Protein AF-A0A3R0CCP8-F1 (afdb_monomer_lite)

InterPro domains:
  IPR001584 Integrase, catalytic core [PF13683] (17-83)
  IPR012337 Ribonuclease H-like superfamily [SSF53098] (1-90)
  IPR036397 Ribonuclease H superfamily [G3DSA:3.30.420.10] (1-90)

Secondary structure (DSSP, 8-state):
-TGGG-HHHHHHHHHTTPPP--PPTTS----HHHHHHHHHHHTSTT--TT--SSHHHHHHHHHHHHHHHTTT--BGGGTTB-HHHHTTTTHHHHHHHHHHHHHHHHHH-GGG-SS----

pLDDT: mean 90.51, std 7.05, range [63.66, 97.94]

Radius of gyration: 20.69 Å; chains: 1; bounding box: 43×37×56 Å

Sequence (119 aa):
GAPMKSFTMLAKMYELGVCSSFSRPRVSNDNPYPESLFRTLKYCPEWPVDGFSNISKAREWVHSFIRWYNPQHRHSGIKFVTPEQRHPGLDKGLLKQRETVYEAARCLHPERWSGKTNN

Structure (mmCIF, N/CA/C/O backbone):
data_AF-A0A3R0CCP8-F1
#
_entry.id   AF-A0A3R0CCP8-F1
#
loop_
_atom_site.group_PDB
_atom_site.id
_atom_site.type_symbol
_atom_site.label_atom_id
_atom_site.label_alt_id
_atom_site.label_comp_id
_atom_site.label_asym_id
_atom_site.label_entity_id
_atom_site.label_seq_id
_atom_site.pdbx_PDB_ins_code
_atom_site.Cartn_x
_atom_site.Cartn_y
_atom_site.Cartn_z
_atom_site.occupancy
_atom_site.B_iso_or_equiv
_atom_site.auth_seq_id
_atom_site.auth_comp_id
_atom_site.auth_asym_id
_atom_site.auth_atom_id
_atom_site.pdbx_PDB_model_num
ATOM 1 N N . GLY A 1 1 ? 18.001 8.080 -10.862 1.00 63.66 1 GLY A N 1
ATOM 2 C CA . GLY A 1 1 ? 17.133 9.217 -11.239 1.00 63.66 1 GLY A CA 1
ATOM 3 C C . GLY A 1 1 ? 17.214 9.652 -12.700 1.00 63.66 1 GLY A C 1
ATOM 4 O O . GLY A 1 1 ? 16.353 10.419 -13.102 1.00 63.66 1 GLY A O 1
ATOM 5 N N . ALA A 1 2 ? 18.191 9.206 -13.503 1.00 80.06 2 ALA A N 1
ATOM 6 C CA . ALA A 1 2 ? 18.324 9.645 -14.901 1.00 80.06 2 ALA A CA 1
ATOM 7 C C . ALA A 1 2 ? 17.065 9.422 -15.776 1.00 80.06 2 ALA A C 1
ATOM 9 O O . ALA A 1 2 ? 16.696 10.355 -16.486 1.00 80.06 2 ALA A O 1
ATOM 10 N N . PRO A 1 3 ? 16.325 8.293 -15.670 1.00 83.19 3 PRO A N 1
ATOM 11 C CA . PRO A 1 3 ? 15.089 8.107 -16.442 1.00 83.19 3 PRO A CA 1
ATOM 12 C C . PRO A 1 3 ? 14.015 9.159 -16.125 1.00 83.19 3 PRO A C 1
ATOM 14 O O . PRO A 1 3 ? 13.388 9.703 -17.032 1.00 83.19 3 PRO A O 1
ATOM 17 N N . MET A 1 4 ? 13.879 9.516 -14.841 1.00 83.19 4 MET A N 1
ATOM 18 C CA . MET A 1 4 ? 12.913 10.506 -14.342 1.00 83.19 4 MET A CA 1
ATOM 19 C C . MET A 1 4 ? 13.253 11.951 -14.740 1.00 83.19 4 MET A C 1
ATOM 21 O O . MET A 1 4 ? 12.434 12.837 -14.535 1.00 83.19 4 MET A O 1
ATOM 25 N N . LYS A 1 5 ? 14.452 12.200 -15.287 1.00 83.62 5 LYS A N 1
ATOM 26 C CA . LYS A 1 5 ? 14.918 13.513 -15.772 1.00 83.62 5 LYS A CA 1
ATOM 27 C C . LYS A 1 5 ? 15.133 13.539 -17.289 1.00 83.62 5 LYS A C 1
ATOM 29 O O . LYS A 1 5 ? 15.690 14.501 -17.809 1.00 83.62 5 LYS A O 1
ATOM 34 N N . SER A 1 6 ? 14.766 12.466 -17.990 1.00 91.31 6 SER A N 1
ATOM 35 C CA . SER A 1 6 ? 14.961 12.379 -19.436 1.00 91.31 6 SER A CA 1
ATOM 36 C C . SER A 1 6 ? 14.071 13.381 -20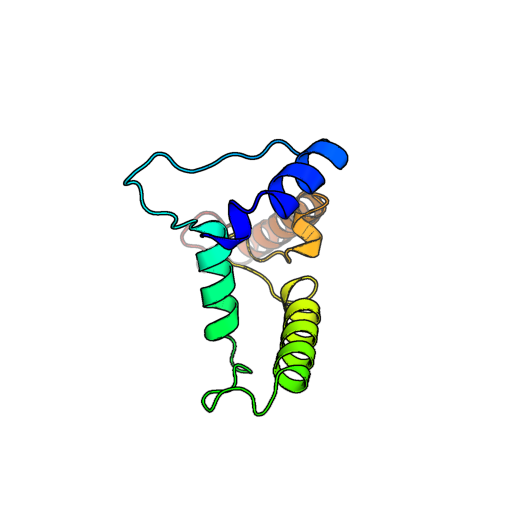.173 1.00 91.31 6 SER A C 1
ATOM 38 O O . SER A 1 6 ? 12.943 13.650 -19.753 1.00 91.31 6 SER A O 1
ATOM 40 N N . PHE A 1 7 ? 14.572 13.909 -21.293 1.00 92.06 7 PHE A N 1
ATOM 41 C CA . PHE A 1 7 ? 13.833 14.858 -22.128 1.00 92.06 7 PHE A CA 1
ATOM 42 C C . PHE A 1 7 ? 12.479 14.289 -22.566 1.00 92.06 7 PHE A C 1
ATOM 44 O O . PHE A 1 7 ? 11.458 14.952 -22.421 1.00 92.06 7 PHE A O 1
ATOM 51 N N . THR A 1 8 ? 12.456 13.031 -23.016 1.00 94.06 8 THR A N 1
ATOM 52 C CA . THR A 1 8 ? 11.234 12.353 -23.466 1.00 94.06 8 THR A CA 1
ATOM 53 C C . THR A 1 8 ? 10.185 12.243 -22.358 1.00 94.06 8 THR A C 1
ATOM 55 O O . THR A 1 8 ? 9.010 12.503 -22.603 1.00 94.06 8 THR A O 1
ATOM 58 N N . MET A 1 9 ? 10.595 11.904 -21.129 1.00 92.81 9 MET A N 1
ATOM 59 C CA . MET A 1 9 ? 9.682 11.840 -19.982 1.00 92.81 9 MET A CA 1
ATOM 60 C C . MET A 1 9 ? 9.118 13.223 -19.643 1.00 92.81 9 MET A C 1
ATOM 62 O O . MET A 1 9 ? 7.913 13.362 -19.451 1.00 92.81 9 MET A O 1
ATOM 66 N N . LEU A 1 10 ? 9.975 14.249 -19.605 1.00 92.19 10 LEU A N 1
ATOM 67 C CA . LEU A 1 10 ? 9.569 15.618 -19.289 1.00 92.19 10 LEU A CA 1
ATOM 68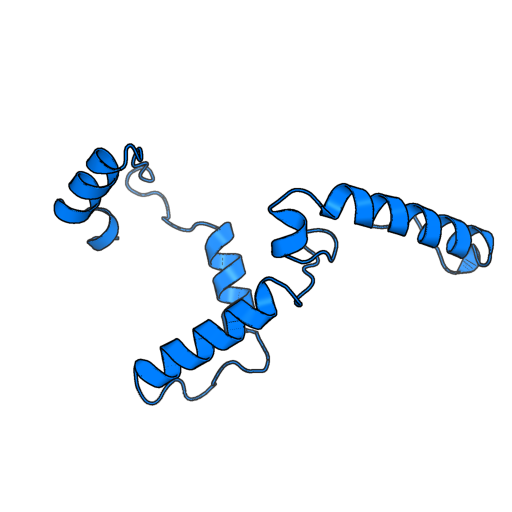 C C . LEU A 1 10 ? 8.613 16.188 -20.349 1.00 92.19 10 LEU A C 1
ATOM 70 O O . LEU A 1 10 ? 7.586 16.764 -20.000 1.00 92.19 10 LEU A O 1
ATOM 74 N N . ALA A 1 11 ? 8.913 15.975 -21.632 1.00 94.06 11 ALA A N 1
ATOM 75 C CA . ALA A 1 11 ? 8.041 16.370 -22.733 1.00 94.06 11 ALA A CA 1
ATOM 76 C C . ALA A 1 11 ? 6.658 15.713 -22.610 1.00 94.06 11 ALA A C 1
ATOM 78 O O . ALA A 1 11 ? 5.644 16.398 -22.735 1.00 94.06 11 ALA A O 1
ATOM 79 N N . LYS A 1 12 ? 6.605 14.412 -22.281 1.00 95.00 12 LYS A N 1
ATOM 80 C CA . LYS A 1 12 ? 5.328 13.712 -22.100 1.00 95.00 12 LYS A CA 1
ATOM 81 C C . LYS A 1 12 ? 4.551 14.202 -20.878 1.00 95.00 12 LYS A C 1
ATOM 83 O O . LYS A 1 12 ? 3.331 14.304 -20.942 1.00 95.00 12 LYS A O 1
ATOM 88 N N . MET A 1 13 ? 5.233 14.522 -19.777 1.00 94.31 13 MET A N 1
ATOM 89 C CA . MET A 1 13 ? 4.592 15.126 -18.604 1.00 94.31 13 MET A CA 1
ATOM 90 C C . MET A 1 13 ? 3.924 16.455 -18.966 1.00 94.31 13 MET A C 1
ATOM 92 O O . MET A 1 13 ? 2.752 16.635 -18.646 1.00 94.31 13 MET A O 1
ATOM 96 N N . TYR A 1 14 ? 4.619 17.335 -19.695 1.00 93.44 14 TYR A N 1
ATOM 97 C CA . TYR A 1 14 ? 4.039 18.600 -20.152 1.00 93.44 14 TYR A CA 1
ATOM 98 C C . TYR A 1 14 ? 2.849 18.403 -21.094 1.00 93.44 14 TYR A C 1
ATOM 100 O O . TYR A 1 14 ? 1.832 19.067 -20.917 1.00 93.44 14 TYR A O 1
ATOM 108 N N . GLU A 1 15 ? 2.937 17.466 -22.042 1.00 96.25 15 GLU A N 1
ATOM 109 C CA . GLU A 1 15 ? 1.825 17.123 -22.940 1.00 96.25 15 GLU A CA 1
ATOM 110 C C . GLU A 1 15 ? 0.575 16.670 -22.165 1.00 96.25 15 GLU A C 1
ATOM 112 O O . GLU A 1 15 ? -0.544 17.025 -22.521 1.00 96.25 15 GLU A O 1
ATOM 117 N N . LEU A 1 16 ? 0.761 15.919 -21.074 1.00 96.75 16 LEU A N 1
ATOM 118 C CA . LEU A 1 16 ? -0.319 15.452 -20.200 1.00 96.75 16 LEU A CA 1
ATOM 119 C C . LEU A 1 16 ? -0.768 16.497 -19.159 1.00 96.75 16 LEU A C 1
ATOM 121 O O . LEU A 1 16 ? -1.607 16.185 -18.315 1.00 96.75 16 LEU A O 1
ATOM 125 N N . GLY A 1 17 ? -0.206 17.711 -19.171 1.00 95.88 17 GLY A N 1
ATOM 126 C CA . GLY A 1 17 ? -0.502 18.754 -18.182 1.00 95.88 17 GLY A CA 1
ATOM 127 C C . GLY A 1 17 ? 0.020 18.448 -16.771 1.00 95.88 17 GLY A C 1
ATOM 128 O O . GLY A 1 17 ? -0.468 19.010 -15.792 1.00 95.88 17 GLY A O 1
ATOM 129 N N . VAL A 1 18 ? 0.998 17.548 -16.642 1.00 94.25 18 VAL A N 1
ATOM 130 C CA . VAL A 1 18 ? 1.597 17.143 -15.365 1.00 94.25 18 VAL A CA 1
ATOM 131 C C . VAL A 1 18 ? 2.825 17.999 -15.067 1.00 94.25 18 VAL A C 1
ATOM 133 O O . VAL A 1 18 ? 3.827 17.954 -15.779 1.00 94.25 18 VAL A O 1
ATOM 136 N N . CYS A 1 19 ? 2.783 18.744 -13.962 1.00 89.69 19 CYS A N 1
ATOM 137 C CA . CYS A 1 19 ? 3.929 19.512 -13.485 1.00 89.69 19 CYS A CA 1
ATOM 138 C C . CYS A 1 19 ? 4.976 18.599 -12.835 1.00 89.69 19 CYS A C 1
ATOM 140 O O . CYS A 1 19 ? 4.697 17.912 -11.851 1.00 89.69 19 CYS A O 1
ATOM 142 N N . SER A 1 20 ? 6.211 18.632 -13.337 1.00 85.88 20 SER A N 1
ATOM 143 C CA . SER A 1 20 ? 7.329 17.919 -12.719 1.00 85.88 20 SER A CA 1
ATOM 144 C C . SER A 1 20 ? 7.895 18.696 -11.528 1.00 85.88 20 SER A C 1
ATOM 146 O O . SER A 1 20 ? 8.233 19.873 -11.660 1.00 85.88 20 SER A O 1
ATOM 148 N N . SER A 1 21 ? 8.094 18.023 -10.396 1.00 85.69 21 SER A N 1
ATOM 149 C CA . SER A 1 21 ? 8.841 18.549 -9.249 1.00 85.69 21 SER A CA 1
ATOM 150 C C . SER A 1 21 ? 10.046 17.664 -8.953 1.00 85.69 21 SER A C 1
ATOM 152 O O . SER A 1 21 ? 9.908 16.442 -8.880 1.00 85.69 21 SER A O 1
ATOM 154 N N . PHE A 1 22 ? 11.212 18.266 -8.727 1.00 82.88 22 PHE A N 1
ATOM 155 C CA . PHE A 1 22 ? 12.432 17.542 -8.377 1.00 82.88 22 PHE A CA 1
ATOM 156 C C . PHE A 1 22 ? 12.946 17.978 -7.010 1.00 82.88 22 PHE A C 1
ATOM 158 O O . PHE A 1 22 ? 12.903 19.162 -6.670 1.00 82.88 22 PHE A O 1
ATOM 165 N N . SER A 1 23 ? 13.481 17.025 -6.246 1.00 79.31 23 SER A N 1
ATOM 166 C CA . SER A 1 23 ? 14.194 17.321 -5.004 1.00 79.31 23 SER A CA 1
ATOM 167 C C . SER A 1 23 ? 15.374 18.256 -5.264 1.00 79.31 23 SER A C 1
ATOM 169 O O . SER A 1 23 ? 16.004 18.219 -6.329 1.00 79.31 23 SER A O 1
ATOM 171 N N . ARG A 1 24 ? 15.686 19.097 -4.271 1.00 80.62 24 ARG A N 1
ATOM 172 C CA . ARG A 1 24 ? 16.815 20.029 -4.355 1.00 80.62 24 ARG A CA 1
ATOM 173 C C . ARG A 1 24 ? 18.131 19.266 -4.570 1.00 80.62 24 ARG A C 1
ATOM 175 O O . ARG A 1 24 ? 18.276 18.144 -4.077 1.00 80.62 24 ARG A O 1
ATOM 182 N N . PRO A 1 25 ? 19.113 19.864 -5.265 1.00 79.94 25 PRO A N 1
ATOM 183 C CA . PRO A 1 25 ? 20.435 19.265 -5.396 1.00 79.94 25 PRO A CA 1
ATOM 184 C C . PRO A 1 25 ? 21.021 18.907 -4.023 1.00 79.94 25 PRO A C 1
ATOM 186 O O . PRO A 1 25 ? 20.966 19.721 -3.105 1.00 79.94 25 PRO A O 1
ATOM 189 N N . ARG A 1 26 ? 21.616 17.711 -3.910 1.00 78.12 26 ARG A N 1
ATOM 190 C CA . ARG A 1 26 ? 22.251 17.176 -2.685 1.00 78.12 26 ARG A CA 1
ATOM 191 C C . ARG A 1 26 ? 21.299 16.853 -1.520 1.00 78.12 26 ARG A C 1
ATOM 193 O O . ARG A 1 26 ? 21.764 16.674 -0.402 1.00 78.12 26 ARG A O 1
ATOM 200 N N . VAL A 1 27 ? 19.997 16.732 -1.774 1.00 77.06 27 VAL A N 1
ATOM 201 C CA . VAL A 1 27 ? 19.036 16.143 -0.827 1.00 77.06 27 VAL A CA 1
ATOM 202 C C . VAL A 1 27 ? 18.768 14.696 -1.233 1.00 77.06 27 VAL A C 1
ATOM 204 O O . VAL A 1 27 ? 18.752 14.395 -2.431 1.00 77.06 27 VAL A O 1
ATOM 207 N N . SER A 1 28 ? 18.580 13.806 -0.251 1.00 75.88 28 SER A N 1
ATOM 208 C CA . SER A 1 28 ? 18.194 12.425 -0.546 1.00 75.88 28 SER A CA 1
ATOM 209 C C . SER A 1 28 ? 16.921 12.405 -1.393 1.00 75.88 28 SER A C 1
ATOM 211 O O . SER A 1 28 ? 16.009 13.210 -1.201 1.00 75.88 28 SER A O 1
ATOM 213 N N . ASN A 1 29 ? 16.880 11.494 -2.360 1.00 70.00 29 ASN A N 1
ATOM 214 C CA . ASN A 1 29 ? 15.690 11.262 -3.172 1.00 70.00 29 ASN A CA 1
ATOM 215 C C . ASN A 1 29 ? 14.768 10.211 -2.536 1.00 70.00 29 ASN A C 1
ATOM 217 O O . ASN A 1 29 ? 13.896 9.669 -3.219 1.00 70.00 29 ASN A O 1
ATOM 221 N N . ASP A 1 30 ? 15.001 9.921 -1.258 1.00 75.38 30 ASP A N 1
ATOM 222 C CA . ASP A 1 30 ? 14.189 9.027 -0.456 1.00 75.38 30 ASP A CA 1
ATOM 223 C C . ASP A 1 30 ? 12.797 9.626 -0.311 1.00 75.38 30 ASP A C 1
ATOM 225 O O . ASP A 1 30 ? 12.607 10.778 0.095 1.00 75.38 30 ASP A O 1
ATOM 229 N N . ASN A 1 31 ? 11.810 8.836 -0.706 1.00 80.25 31 ASN A N 1
ATOM 230 C CA . ASN A 1 31 ? 10.419 9.186 -0.533 1.00 80.25 31 ASN A CA 1
ATOM 231 C C . ASN A 1 31 ? 9.829 8.116 0.391 1.00 80.25 31 ASN A C 1
ATOM 233 O O . ASN A 1 31 ? 9.648 6.972 -0.041 1.00 80.25 31 ASN A O 1
ATOM 237 N N . PRO A 1 32 ? 9.520 8.461 1.656 1.00 80.50 32 PRO A N 1
ATOM 238 C CA . PRO A 1 32 ? 9.114 7.473 2.652 1.00 80.50 32 PRO A CA 1
ATOM 239 C C . PRO A 1 32 ? 7.826 6.738 2.254 1.00 80.50 32 PRO A C 1
ATOM 241 O O . PRO A 1 32 ? 7.618 5.590 2.645 1.00 80.50 32 PRO A O 1
ATOM 244 N N . TYR A 1 33 ? 6.976 7.360 1.429 1.00 80.81 33 TYR A N 1
ATOM 245 C CA . TYR A 1 33 ? 5.745 6.745 0.934 1.00 80.81 33 TYR A CA 1
ATOM 246 C C . TYR A 1 33 ? 6.008 5.518 0.033 1.00 80.81 33 TYR A C 1
ATOM 248 O O . TYR A 1 33 ? 5.633 4.412 0.427 1.00 80.81 33 TYR A O 1
ATOM 256 N N . PRO A 1 34 ? 6.668 5.629 -1.136 1.00 84.44 34 PRO A N 1
ATOM 257 C CA . PRO A 1 34 ? 7.011 4.477 -1.964 1.00 84.44 34 PRO A CA 1
ATOM 258 C C . PRO A 1 34 ? 7.987 3.514 -1.279 1.00 84.44 34 PRO A C 1
ATOM 260 O O . PRO A 1 34 ? 7.896 2.313 -1.514 1.00 84.44 34 PRO A O 1
ATOM 263 N N . GLU A 1 35 ? 8.871 3.976 -0.392 1.00 87.94 35 GLU A N 1
ATOM 264 C CA . GLU A 1 35 ? 9.730 3.070 0.385 1.00 87.94 35 GLU A CA 1
ATOM 265 C C . GLU A 1 35 ? 8.940 2.161 1.320 1.00 87.94 35 GLU A C 1
ATOM 267 O O . GLU A 1 35 ? 9.217 0.961 1.390 1.00 87.94 35 GLU A O 1
ATOM 272 N N . SER A 1 36 ? 7.921 2.700 1.996 1.00 86.56 36 SER A N 1
ATOM 273 C CA . SER A 1 36 ? 7.034 1.890 2.829 1.00 86.56 36 SER A CA 1
ATOM 274 C C . SER A 1 36 ? 6.326 0.805 2.009 1.00 86.56 36 SER A C 1
ATOM 276 O O . SER A 1 36 ? 6.277 -0.347 2.441 1.00 86.56 36 SER A O 1
ATOM 278 N N . LEU A 1 37 ? 5.889 1.128 0.785 1.00 88.81 37 LEU A N 1
ATOM 279 C CA . LEU A 1 37 ? 5.306 0.166 -0.152 1.00 88.81 37 LEU A CA 1
ATOM 280 C C . LEU A 1 37 ? 6.320 -0.909 -0.560 1.00 88.81 37 LEU A C 1
ATOM 282 O O . LEU A 1 37 ? 6.003 -2.097 -0.505 1.00 88.81 37 LEU A O 1
ATOM 286 N N . PHE A 1 38 ? 7.543 -0.523 -0.937 1.00 90.44 38 PHE A N 1
ATOM 287 C CA . PHE A 1 38 ? 8.584 -1.486 -1.306 1.00 90.44 38 PHE A CA 1
ATOM 288 C C . PHE A 1 38 ? 8.955 -2.405 -0.148 1.00 90.44 38 PHE A C 1
ATOM 290 O O . PHE A 1 38 ? 9.218 -3.589 -0.366 1.00 90.44 38 PHE A O 1
ATOM 297 N N . ARG A 1 39 ? 8.948 -1.889 1.084 1.00 90.38 39 ARG A N 1
ATOM 298 C CA . ARG A 1 39 ? 9.103 -2.716 2.276 1.00 90.38 39 ARG A CA 1
ATOM 299 C C . ARG A 1 39 ? 7.943 -3.700 2.400 1.00 90.38 39 ARG A C 1
ATOM 301 O O . ARG A 1 39 ? 8.200 -4.889 2.514 1.00 90.38 39 ARG A O 1
ATOM 308 N N . THR A 1 40 ? 6.685 -3.265 2.321 1.00 90.31 40 THR A N 1
ATOM 309 C CA . THR A 1 40 ? 5.540 -4.195 2.386 1.00 90.31 40 THR A CA 1
ATOM 310 C C . THR A 1 40 ? 5.619 -5.280 1.314 1.00 90.31 40 THR A C 1
ATOM 312 O O . THR A 1 40 ? 5.369 -6.445 1.601 1.00 90.31 40 THR A O 1
ATOM 315 N N . LEU A 1 41 ? 6.023 -4.911 0.102 1.00 92.56 41 LEU A N 1
ATOM 316 C CA . LEU A 1 41 ? 6.174 -5.829 -1.019 1.00 92.56 41 LEU A CA 1
ATOM 317 C C . LEU A 1 41 ? 7.248 -6.898 -0.757 1.00 92.56 41 LEU A C 1
ATOM 319 O O . LEU A 1 41 ? 6.989 -8.078 -0.966 1.00 92.56 41 LEU A O 1
ATOM 323 N N . LYS A 1 42 ? 8.423 -6.507 -0.246 1.00 89.69 42 LYS A N 1
ATOM 324 C CA . LYS A 1 42 ? 9.538 -7.433 0.034 1.00 89.69 42 LYS A CA 1
ATOM 325 C C . LYS A 1 42 ? 9.344 -8.294 1.281 1.00 89.69 42 LYS A C 1
ATOM 327 O O . LYS A 1 42 ? 9.938 -9.356 1.382 1.00 89.69 42 LYS A O 1
ATOM 332 N N . TYR A 1 43 ? 8.568 -7.810 2.247 1.00 89.62 43 TYR A N 1
ATOM 333 C CA . TYR A 1 43 ? 8.304 -8.515 3.505 1.00 89.62 43 TYR A CA 1
ATOM 334 C C . TYR A 1 43 ? 6.985 -9.305 3.466 1.00 89.62 43 TYR A C 1
ATOM 336 O O . TYR A 1 43 ? 6.577 -9.876 4.477 1.00 89.62 43 TYR A O 1
ATOM 344 N N . CYS A 1 44 ? 6.308 -9.340 2.315 1.00 88.06 44 CYS A N 1
ATOM 345 C CA . CYS A 1 44 ? 5.167 -10.218 2.093 1.00 88.06 44 CYS A CA 1
ATOM 346 C C . CYS A 1 44 ? 5.630 -11.689 2.127 1.00 88.06 44 CYS A C 1
ATOM 348 O O . CYS A 1 44 ? 6.653 -11.992 1.510 1.00 88.06 44 CYS A O 1
ATOM 350 N N . PRO A 1 45 ? 4.892 -12.612 2.777 1.00 86.38 45 PRO A N 1
ATOM 351 C CA . PRO A 1 45 ? 5.262 -14.029 2.837 1.00 86.38 45 PRO A CA 1
ATOM 352 C C . PRO A 1 45 ? 5.496 -14.691 1.472 1.00 86.38 45 PRO A C 1
ATOM 354 O O . PRO A 1 45 ? 6.290 -15.616 1.369 1.00 86.38 45 PRO A O 1
ATOM 357 N N . GLU A 1 46 ? 4.823 -14.213 0.423 1.00 89.81 46 GLU A N 1
ATOM 358 C CA . GLU A 1 46 ? 4.943 -14.749 -0.939 1.00 89.81 46 GLU A CA 1
ATOM 359 C C . GLU A 1 46 ? 6.146 -14.192 -1.721 1.00 89.81 46 GLU A C 1
ATOM 361 O O . GLU A 1 46 ? 6.317 -14.525 -2.895 1.00 89.81 46 GLU A O 1
ATOM 366 N N . TRP A 1 47 ? 6.967 -13.318 -1.125 1.00 92.69 47 TRP A N 1
ATOM 367 C CA . TRP A 1 47 ? 8.151 -12.771 -1.789 1.00 92.69 47 TRP A CA 1
ATOM 368 C C . TRP A 1 47 ? 9.158 -13.887 -2.122 1.00 92.69 47 TRP A C 1
ATOM 370 O O . TRP A 1 47 ? 9.569 -14.625 -1.223 1.00 92.69 47 TRP A O 1
ATOM 380 N N . PRO A 1 48 ? 9.605 -14.018 -3.384 1.00 91.94 48 PRO A N 1
ATOM 381 C CA . PRO A 1 48 ? 10.535 -15.074 -3.754 1.00 91.94 48 PRO A CA 1
ATOM 382 C C . PRO A 1 48 ? 11.944 -14.757 -3.249 1.00 91.94 48 PRO A C 1
ATOM 384 O O . PRO A 1 48 ? 12.597 -13.823 -3.722 1.00 91.94 48 PRO A O 1
ATOM 387 N N . VAL A 1 49 ? 12.426 -15.566 -2.305 1.00 89.50 49 VAL A N 1
ATOM 388 C CA . VAL A 1 49 ? 13.754 -15.411 -1.686 1.00 89.50 49 VAL A CA 1
ATOM 389 C C . VAL A 1 49 ? 14.877 -15.571 -2.716 1.00 89.50 49 VAL A C 1
ATOM 391 O O . VAL A 1 49 ? 15.808 -14.770 -2.723 1.00 89.50 49 VAL A O 1
ATOM 394 N N . ASP A 1 50 ? 14.737 -16.524 -3.642 1.00 93.69 50 ASP A N 1
ATOM 395 C CA . ASP A 1 50 ? 15.711 -16.784 -4.716 1.00 93.69 50 ASP A CA 1
ATOM 396 C C . ASP A 1 50 ? 15.559 -15.832 -5.922 1.00 93.69 50 ASP A C 1
ATOM 398 O O . ASP A 1 50 ? 16.282 -15.934 -6.915 1.00 93.69 50 ASP A O 1
ATOM 402 N N . GLY A 1 51 ? 14.616 -14.886 -5.853 1.00 92.81 51 GLY A N 1
ATOM 403 C CA . GLY A 1 51 ? 14.304 -13.953 -6.932 1.00 92.81 51 GLY A CA 1
ATOM 404 C C . GLY A 1 51 ? 13.421 -14.545 -8.038 1.00 92.81 51 GLY A C 1
ATOM 405 O O . GLY A 1 51 ? 12.763 -15.571 -7.879 1.00 92.81 51 GLY A O 1
ATOM 406 N N . PHE A 1 52 ? 13.360 -13.849 -9.176 1.00 95.25 52 PHE A N 1
ATOM 407 C CA . PHE A 1 52 ? 12.525 -14.235 -10.318 1.00 95.25 52 PHE A CA 1
ATOM 408 C C . PHE A 1 52 ? 13.373 -14.809 -11.450 1.00 95.25 52 PHE A C 1
ATOM 410 O O . PHE A 1 52 ? 14.370 -14.209 -11.845 1.00 95.25 52 PHE A O 1
ATOM 417 N N . SER A 1 53 ? 12.925 -15.917 -12.043 1.00 95.75 53 SER A N 1
ATOM 418 C CA . SER A 1 53 ? 13.631 -16.578 -13.150 1.00 95.75 53 SER A CA 1
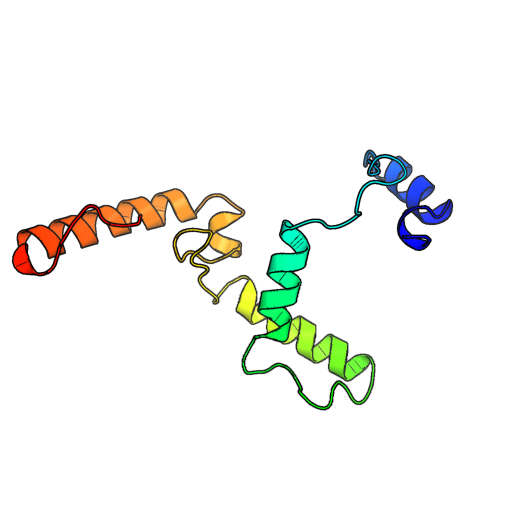ATOM 419 C C . SER A 1 53 ? 13.644 -15.770 -14.452 1.00 95.75 53 SER A C 1
ATOM 421 O O . SER A 1 53 ? 14.538 -15.938 -15.276 1.00 95.75 53 SER A O 1
ATOM 423 N N . ASN A 1 54 ? 12.649 -14.904 -14.666 1.00 96.75 54 ASN A N 1
ATOM 424 C CA . ASN A 1 54 ? 12.583 -13.975 -15.793 1.00 96.75 54 ASN A CA 1
ATOM 425 C C . ASN A 1 54 ? 11.611 -12.813 -15.512 1.00 96.75 54 ASN A C 1
ATOM 427 O O . ASN A 1 54 ? 10.855 -12.818 -14.535 1.00 96.75 54 ASN A O 1
ATOM 431 N N . ILE A 1 55 ? 11.605 -11.819 -16.407 1.00 97.56 55 ILE A N 1
ATOM 432 C CA . ILE A 1 55 ? 10.760 -10.623 -16.283 1.00 97.56 55 ILE A CA 1
ATOM 433 C C . ILE A 1 55 ? 9.256 -10.933 -16.308 1.00 97.56 55 ILE A C 1
ATOM 435 O O . ILE A 1 55 ? 8.485 -10.237 -15.648 1.00 97.56 55 ILE A O 1
ATOM 439 N N . SER A 1 56 ? 8.821 -11.969 -17.027 1.00 97.94 56 SER A N 1
ATOM 440 C CA . SER A 1 56 ? 7.406 -12.354 -17.081 1.00 97.94 56 SER A CA 1
ATOM 441 C C . SER A 1 56 ? 6.932 -12.863 -15.722 1.00 97.94 56 SER A C 1
ATOM 443 O O . SER A 1 56 ? 5.900 -12.410 -15.235 1.00 97.94 56 SER A O 1
ATOM 445 N N . LYS A 1 57 ? 7.738 -13.692 -15.045 1.00 97.12 57 LYS A N 1
ATOM 446 C CA . LYS A 1 57 ? 7.445 -14.155 -13.681 1.00 97.12 57 LYS A CA 1
ATOM 447 C C . LYS A 1 57 ? 7.435 -13.027 -12.658 1.00 97.12 57 LYS A C 1
ATOM 449 O O . LYS A 1 57 ? 6.539 -12.987 -11.819 1.00 97.12 57 LYS A O 1
ATOM 454 N N . ALA A 1 58 ? 8.353 -12.069 -12.776 1.00 95.88 58 ALA A N 1
ATOM 455 C CA . ALA A 1 58 ? 8.317 -10.869 -11.944 1.00 95.88 58 ALA A CA 1
ATOM 456 C C . ALA A 1 58 ? 7.011 -10.077 -12.140 1.00 95.88 58 ALA A C 1
ATOM 458 O O . ALA A 1 58 ? 6.379 -9.670 -11.167 1.00 95.88 58 ALA A O 1
ATOM 459 N N . ARG A 1 59 ? 6.566 -9.892 -13.391 1.00 96.88 59 ARG A N 1
ATOM 460 C CA . ARG A 1 59 ? 5.310 -9.188 -13.702 1.00 96.88 59 ARG A CA 1
ATOM 461 C C . ARG A 1 59 ? 4.087 -9.925 -13.161 1.00 96.88 59 ARG A C 1
ATOM 463 O O . ARG A 1 59 ? 3.262 -9.297 -12.506 1.00 96.88 59 ARG A O 1
ATOM 470 N N . GLU A 1 60 ? 3.978 -11.231 -13.405 1.00 96.75 60 GLU A N 1
ATOM 471 C CA . GLU A 1 60 ? 2.882 -12.077 -12.899 1.00 96.75 60 GLU A CA 1
ATOM 472 C C . GLU A 1 60 ? 2.754 -11.983 -11.374 1.00 96.75 60 GLU A C 1
ATOM 474 O O . GLU A 1 60 ? 1.659 -11.784 -10.838 1.00 96.75 60 GLU A O 1
ATOM 479 N N . TRP A 1 61 ? 3.887 -12.061 -10.676 1.00 96.12 61 TRP A N 1
ATOM 480 C CA . TRP A 1 61 ? 3.919 -11.948 -9.226 1.00 96.12 61 TRP A CA 1
ATOM 481 C C . TRP A 1 61 ? 3.497 -10.554 -8.753 1.00 96.12 61 TRP A C 1
ATOM 483 O O . TRP A 1 61 ? 2.615 -10.444 -7.906 1.00 96.12 61 TRP A O 1
ATOM 493 N N . VAL A 1 62 ? 4.039 -9.477 -9.341 1.00 95.38 62 VAL A N 1
ATOM 494 C CA . VAL A 1 62 ? 3.660 -8.098 -8.970 1.00 95.38 62 VAL A CA 1
ATOM 495 C C . VAL A 1 62 ? 2.171 -7.845 -9.222 1.00 95.38 62 VAL A C 1
ATOM 497 O O . VAL A 1 62 ? 1.511 -7.203 -8.406 1.00 95.38 62 VAL A O 1
ATOM 500 N N . HIS A 1 63 ? 1.604 -8.378 -10.307 1.00 95.81 63 HIS A N 1
ATOM 501 C CA . HIS A 1 63 ? 0.163 -8.300 -10.554 1.00 95.81 63 HIS A CA 1
ATOM 502 C C . HIS A 1 63 ? -0.652 -8.998 -9.463 1.00 95.81 63 HIS A C 1
ATOM 504 O O . HIS A 1 63 ? -1.656 -8.448 -9.005 1.00 95.81 63 HIS A O 1
ATOM 510 N N . SER A 1 64 ? -0.216 -10.182 -9.038 1.00 95.06 64 SER A N 1
ATOM 511 C CA . SER A 1 64 ? -0.861 -10.938 -7.960 1.00 95.06 64 SER A CA 1
ATOM 512 C C . SER A 1 64 ? -0.769 -10.181 -6.634 1.00 95.06 64 SER A C 1
ATOM 514 O O . SER A 1 64 ? -1.785 -9.977 -5.969 1.00 95.06 64 SER A O 1
ATOM 516 N N . PHE A 1 65 ? 0.410 -9.635 -6.324 1.00 95.19 65 PHE A N 1
ATOM 517 C CA . PHE A 1 65 ? 0.628 -8.777 -5.166 1.00 95.19 65 PHE A CA 1
ATOM 518 C C . PHE A 1 65 ? -0.321 -7.573 -5.158 1.00 95.19 65 PHE A C 1
ATOM 520 O O . PHE A 1 65 ? -0.962 -7.322 -4.146 1.00 95.19 65 PHE A O 1
ATOM 527 N N . ILE A 1 66 ? -0.476 -6.848 -6.272 1.00 94.69 66 ILE A N 1
ATOM 528 C CA . ILE A 1 66 ? -1.368 -5.674 -6.348 1.00 94.69 66 ILE A CA 1
ATOM 529 C C . ILE A 1 66 ? -2.837 -6.068 -6.121 1.00 94.69 66 ILE A C 1
ATOM 531 O O . ILE A 1 66 ? -3.560 -5.362 -5.414 1.00 94.69 66 ILE A O 1
ATOM 535 N N . ARG A 1 67 ? -3.275 -7.206 -6.680 1.00 95.38 67 ARG A N 1
ATOM 536 C CA . ARG A 1 67 ? -4.638 -7.743 -6.495 1.00 95.38 67 ARG A CA 1
ATOM 537 C C . ARG A 1 67 ? -4.934 -8.173 -5.061 1.00 95.38 67 ARG A C 1
ATOM 539 O O . ARG A 1 67 ? -6.099 -8.290 -4.697 1.00 95.38 67 ARG A O 1
ATOM 546 N N . TRP A 1 68 ? -3.908 -8.403 -4.255 1.00 94.62 68 TRP A N 1
ATOM 547 C CA . TRP A 1 68 ? -4.044 -8.640 -2.824 1.00 94.62 68 TRP A CA 1
ATOM 548 C C . TRP A 1 68 ? -3.903 -7.339 -2.017 1.00 94.62 68 TRP A C 1
ATOM 550 O O . TRP A 1 68 ? -4.755 -7.023 -1.186 1.00 94.62 68 TRP A O 1
ATOM 560 N N . TYR A 1 69 ? -2.867 -6.548 -2.300 1.00 94.31 69 TYR A N 1
ATOM 561 C CA . TYR A 1 69 ? -2.502 -5.341 -1.562 1.00 94.31 69 TYR A CA 1
ATOM 562 C C . TYR A 1 69 ? -3.632 -4.304 -1.541 1.00 94.31 69 TYR A C 1
ATOM 564 O O . TYR A 1 69 ? -3.961 -3.779 -0.483 1.00 94.31 69 TYR A O 1
ATOM 572 N N . ASN A 1 70 ? -4.258 -4.030 -2.690 1.00 94.81 70 ASN A N 1
ATOM 573 C CA . ASN A 1 70 ? -5.266 -2.972 -2.807 1.00 94.81 70 ASN A CA 1
ATOM 574 C C . ASN A 1 70 ? -6.637 -3.330 -2.192 1.00 94.81 70 ASN A C 1
ATOM 576 O O . ASN A 1 70 ? -7.142 -2.524 -1.404 1.00 94.81 70 ASN A O 1
ATOM 580 N N . PRO A 1 71 ? -7.252 -4.489 -2.508 1.00 96.44 71 PRO A N 1
ATOM 581 C CA . PRO A 1 71 ? -8.595 -4.804 -2.015 1.00 96.44 71 PRO A CA 1
ATOM 582 C C . PRO A 1 71 ? -8.631 -5.603 -0.710 1.00 96.44 71 PRO A C 1
ATOM 584 O O . PRO A 1 71 ? -9.667 -5.602 -0.050 1.00 96.44 71 PRO A O 1
ATOM 587 N N . GLN A 1 72 ? -7.567 -6.328 -0.341 1.00 94.88 72 GLN A N 1
ATOM 588 C CA . GLN A 1 72 ? -7.627 -7.320 0.747 1.00 94.88 72 GLN A CA 1
ATOM 589 C C . GLN A 1 72 ? -6.724 -6.970 1.928 1.00 94.88 72 GLN A C 1
ATOM 591 O O . GLN A 1 72 ? -7.122 -7.134 3.087 1.00 94.88 72 GLN A O 1
ATOM 596 N N . HIS A 1 73 ? -5.509 -6.495 1.661 1.00 93.44 73 HIS A N 1
ATOM 597 C CA . HIS A 1 73 ? -4.550 -6.215 2.716 1.00 93.44 73 HIS A CA 1
ATOM 598 C C . HIS A 1 73 ? -4.949 -4.966 3.521 1.00 93.44 73 HIS A C 1
ATOM 600 O O . HIS A 1 73 ? -5.173 -3.883 2.982 1.00 93.44 73 HIS A O 1
ATOM 606 N N . ARG A 1 74 ? -5.059 -5.125 4.845 1.00 93.62 74 ARG A N 1
ATOM 607 C CA . ARG A 1 74 ? -5.400 -4.045 5.779 1.00 93.62 74 ARG A CA 1
ATOM 608 C C . ARG A 1 74 ? -4.137 -3.504 6.426 1.00 93.62 74 ARG A C 1
ATOM 610 O O . ARG A 1 74 ? -3.380 -4.253 7.039 1.00 93.62 74 ARG A O 1
ATOM 617 N N . HIS A 1 75 ? -3.956 -2.193 6.356 1.00 89.94 75 HIS A N 1
ATOM 618 C CA . HIS A 1 75 ? -2.730 -1.543 6.811 1.00 89.94 75 HIS A CA 1
ATOM 619 C C . HIS A 1 75 ? -2.934 -0.798 8.124 1.00 89.94 75 HIS A C 1
ATOM 621 O O . HIS A 1 75 ? -3.794 0.078 8.224 1.00 89.94 75 HIS A O 1
ATOM 627 N N . SER A 1 76 ? -2.081 -1.064 9.111 1.00 88.56 76 SER A N 1
ATOM 628 C CA . SER A 1 76 ? -2.097 -0.352 10.395 1.00 88.56 76 SER A CA 1
ATOM 629 C C . SER A 1 76 ? -1.924 1.165 10.232 1.00 88.56 76 SER A C 1
ATOM 631 O O . SER A 1 76 ? -2.631 1.931 10.880 1.00 88.56 76 SER A O 1
ATOM 633 N N . GLY A 1 77 ? -1.071 1.605 9.297 1.00 87.75 77 GLY A N 1
ATOM 634 C CA . GLY A 1 77 ? -0.835 3.025 8.997 1.00 87.75 77 GLY A CA 1
ATOM 635 C C . GLY A 1 77 ? -2.060 3.788 8.475 1.00 87.75 77 GLY A C 1
ATOM 636 O O . GLY A 1 77 ? -2.090 5.013 8.540 1.00 87.75 77 GLY A O 1
ATOM 637 N N . ILE A 1 78 ? -3.093 3.078 8.011 1.00 91.06 78 ILE A N 1
ATOM 638 C CA . ILE A 1 78 ? -4.396 3.649 7.637 1.00 91.06 78 ILE A CA 1
ATOM 639 C C . ILE A 1 78 ? -5.528 2.995 8.434 1.00 91.06 78 ILE 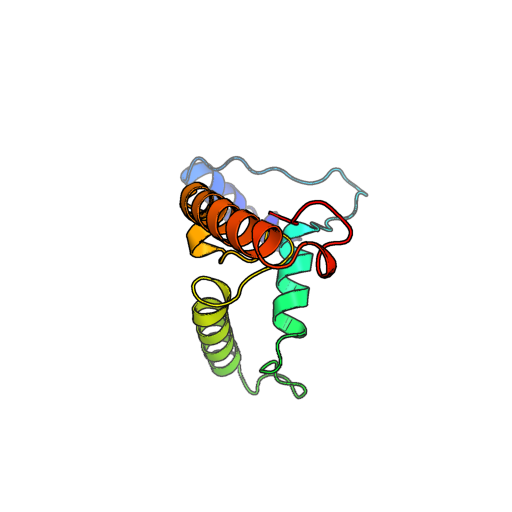A C 1
ATOM 641 O O . ILE A 1 78 ? -6.611 2.758 7.915 1.00 91.06 78 ILE A O 1
ATOM 645 N N . LYS A 1 79 ? -5.291 2.707 9.721 1.00 93.56 79 LYS A N 1
ATOM 646 C CA . LYS A 1 79 ? -6.329 2.256 10.666 1.00 93.56 79 LYS A CA 1
ATOM 647 C C . LYS A 1 79 ? -6.968 0.916 10.283 1.00 93.56 79 LYS A C 1
ATOM 649 O O . LYS A 1 79 ? -8.130 0.666 10.596 1.00 93.56 79 LYS A O 1
ATOM 654 N N . PHE A 1 80 ? -6.199 0.031 9.655 1.00 93.81 80 PHE A N 1
ATOM 655 C CA . PHE A 1 80 ? -6.620 -1.299 9.208 1.00 93.81 80 PHE A CA 1
ATOM 656 C C . PHE A 1 80 ? -7.777 -1.288 8.197 1.00 93.81 80 PHE A C 1
ATOM 658 O O . PHE A 1 80 ? -8.608 -2.194 8.200 1.00 93.81 80 PHE A O 1
ATOM 665 N N . VAL A 1 81 ? -7.822 -0.296 7.308 1.00 95.62 81 VAL A N 1
ATOM 666 C CA . VAL A 1 81 ? -8.638 -0.358 6.081 1.00 95.62 81 VAL A CA 1
ATOM 667 C C . VAL A 1 81 ? -7.760 -0.724 4.884 1.00 95.62 81 VAL A C 1
ATOM 669 O O . VAL A 1 81 ? -6.528 -0.739 4.992 1.00 95.62 81 VAL A O 1
ATOM 672 N N . THR A 1 82 ? -8.385 -1.057 3.759 1.00 96.38 82 THR A N 1
ATOM 673 C CA . THR A 1 82 ? -7.660 -1.388 2.527 1.00 96.38 82 THR A CA 1
ATOM 674 C C . THR A 1 82 ? -7.355 -0.113 1.730 1.00 96.38 82 THR A C 1
ATOM 676 O O . THR A 1 82 ? -8.109 0.865 1.833 1.00 96.38 82 THR A O 1
ATOM 679 N N . PRO A 1 83 ? -6.267 -0.065 0.939 1.00 95.31 83 PRO A N 1
ATOM 680 C CA . PRO A 1 83 ? -5.962 1.095 0.102 1.00 95.31 83 PRO A CA 1
ATOM 681 C C . PRO A 1 83 ? -7.128 1.476 -0.816 1.00 95.31 83 PRO A C 1
ATOM 683 O O . PRO A 1 83 ? -7.430 2.657 -0.969 1.00 95.31 83 PRO A O 1
ATOM 686 N N . GLU A 1 84 ? -7.836 0.481 -1.350 1.00 96.88 84 GLU A N 1
ATOM 687 C CA . GLU A 1 84 ? -9.000 0.679 -2.213 1.00 96.88 84 GLU A CA 1
ATOM 688 C C . GLU A 1 84 ? -10.221 1.251 -1.479 1.00 96.88 84 GLU A C 1
ATOM 690 O O . GLU A 1 84 ? -11.000 1.984 -2.074 1.00 96.88 84 GLU A O 1
ATOM 695 N N . GLN A 1 85 ? -10.374 1.003 -0.175 1.00 97.06 85 GLN A N 1
ATOM 696 C CA . GLN A 1 85 ? -11.386 1.684 0.645 1.00 97.06 85 GLN A CA 1
ATOM 697 C C . GLN A 1 85 ? -1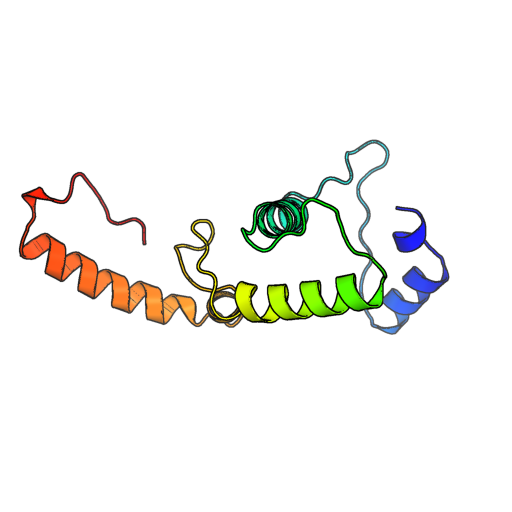0.974 3.121 0.972 1.00 97.06 85 GLN A C 1
ATOM 699 O O . GLN A 1 85 ? -11.806 4.030 1.006 1.00 97.06 85 GLN A O 1
ATOM 704 N N . ARG A 1 86 ? -9.681 3.336 1.228 1.00 95.62 86 ARG A N 1
ATOM 705 C CA . ARG A 1 86 ? -9.146 4.636 1.641 1.00 95.62 86 ARG A CA 1
ATOM 706 C C . ARG A 1 86 ? -9.106 5.642 0.499 1.00 95.62 86 ARG A C 1
ATOM 708 O O . ARG A 1 86 ? -9.422 6.808 0.714 1.00 95.62 86 ARG A O 1
ATOM 715 N N . HIS A 1 87 ? -8.716 5.203 -0.692 1.00 94.88 87 HIS A N 1
ATOM 716 C CA . HIS A 1 87 ? -8.511 6.068 -1.851 1.00 94.88 87 HIS A CA 1
ATOM 717 C C . HIS A 1 87 ? -9.761 6.885 -2.251 1.00 94.88 87 HIS A C 1
ATOM 719 O O . HIS A 1 87 ? -9.649 8.107 -2.338 1.00 94.88 87 HIS A O 1
ATOM 725 N N . PRO A 1 88 ? -10.959 6.287 -2.402 1.00 96.38 88 PRO A N 1
ATOM 726 C CA . PRO A 1 88 ? -12.208 7.018 -2.638 1.00 96.38 88 PRO A CA 1
ATOM 727 C C . PRO A 1 88 ? -12.838 7.614 -1.363 1.00 96.38 88 PRO A C 1
ATOM 729 O O . PRO A 1 88 ? -13.901 8.227 -1.434 1.00 96.38 88 PRO A O 1
ATOM 732 N N . GLY A 1 89 ? -12.233 7.432 -0.183 1.00 95.81 89 GLY A N 1
ATOM 733 C CA . GLY A 1 89 ? -12.754 7.946 1.090 1.00 95.81 89 GLY A CA 1
ATOM 734 C C . GLY A 1 89 ? -13.903 7.138 1.709 1.00 95.81 89 GLY A C 1
ATOM 735 O O . GLY A 1 89 ? -14.587 7.643 2.604 1.00 95.81 89 GLY A O 1
ATOM 736 N N . LEU A 1 90 ? -14.117 5.894 1.263 1.00 96.44 90 LEU A N 1
ATOM 737 C CA . LEU A 1 90 ? -15.130 4.977 1.811 1.00 96.44 90 LEU A CA 1
ATOM 738 C C . LEU A 1 90 ? -14.812 4.553 3.253 1.00 96.44 90 LEU A C 1
ATOM 740 O O . LEU A 1 90 ? -15.705 4.182 4.017 1.00 96.44 90 LEU A O 1
ATOM 744 N N . ASP A 1 91 ? -13.543 4.653 3.647 1.00 95.88 91 ASP A N 1
ATOM 745 C CA . ASP A 1 91 ? -13.068 4.324 4.986 1.00 95.88 91 ASP A CA 1
ATOM 746 C C . ASP A 1 91 ? -13.792 5.101 6.093 1.00 95.88 91 ASP A C 1
ATOM 748 O O . ASP A 1 91 ? -14.024 4.553 7.165 1.00 95.88 91 ASP A O 1
ATOM 752 N N . LYS A 1 92 ? -14.239 6.336 5.833 1.00 95.25 92 LYS A N 1
ATOM 753 C CA . LYS A 1 92 ? -14.944 7.160 6.830 1.00 95.25 92 LYS A CA 1
ATOM 754 C C . LYS A 1 92 ? -16.193 6.468 7.383 1.00 95.25 92 LYS A C 1
ATOM 756 O O . LYS A 1 92 ? -16.418 6.476 8.592 1.00 95.25 92 LYS A O 1
ATOM 761 N N . GLY A 1 93 ? -16.992 5.859 6.505 1.00 96.19 93 GLY A N 1
ATOM 762 C CA . GLY A 1 93 ? -18.194 5.123 6.901 1.00 96.19 93 GLY A CA 1
ATOM 763 C C . GLY A 1 93 ? -17.852 3.861 7.692 1.00 96.19 93 GLY A C 1
ATOM 764 O O . GLY A 1 93 ? -18.444 3.609 8.740 1.00 96.19 93 GLY A O 1
ATOM 765 N N . LEU A 1 94 ? -16.841 3.119 7.233 1.00 94.38 94 LEU A N 1
ATOM 766 C CA . LEU A 1 94 ? -16.370 1.892 7.881 1.00 94.38 94 LEU A CA 1
ATOM 767 C C . LEU A 1 94 ? -15.824 2.155 9.288 1.00 94.38 94 LEU A C 1
ATOM 769 O O . LEU A 1 94 ? -16.154 1.436 10.229 1.00 94.38 94 LEU A O 1
ATOM 773 N N . LEU A 1 95 ? -15.019 3.207 9.450 1.00 95.38 95 LEU A N 1
ATOM 774 C CA . LEU A 1 95 ? -14.444 3.584 10.740 1.00 95.38 95 LEU A CA 1
ATOM 775 C C . LEU A 1 95 ? -15.533 4.022 11.726 1.00 95.38 95 LEU A C 1
ATOM 777 O O . LEU A 1 95 ? -15.485 3.622 12.888 1.00 95.38 95 LEU A O 1
ATOM 781 N N . LYS A 1 96 ? -16.556 4.750 11.258 1.00 95.50 96 LYS A N 1
ATOM 782 C CA . LYS A 1 96 ? -17.711 5.132 12.084 1.00 95.50 96 LYS A CA 1
ATOM 783 C C . LYS A 1 96 ? -18.514 3.914 12.551 1.00 95.50 96 LYS A C 1
ATOM 785 O O . LYS A 1 96 ? -18.858 3.823 13.723 1.00 95.50 96 LYS A O 1
ATOM 790 N N . GLN A 1 97 ? -18.770 2.952 11.663 1.00 95.25 97 GLN A N 1
ATOM 791 C CA . GLN A 1 97 ? -19.426 1.692 12.039 1.00 95.25 97 GLN A CA 1
ATOM 792 C C . GLN A 1 97 ? -18.595 0.910 13.063 1.00 95.25 97 GLN A C 1
ATOM 794 O O . GLN A 1 97 ? -19.130 0.392 14.043 1.00 95.25 97 GLN A O 1
ATOM 799 N N . ARG A 1 98 ? -17.272 0.861 12.870 1.00 95.06 98 ARG A N 1
ATOM 800 C CA . ARG A 1 98 ? -16.353 0.186 13.791 1.00 95.06 98 ARG A CA 1
ATOM 801 C C . ARG A 1 98 ? -16.333 0.830 15.175 1.00 95.06 98 ARG A C 1
ATOM 803 O O . ARG A 1 98 ? -16.239 0.113 16.166 1.00 95.06 98 ARG A O 1
ATOM 810 N N . GLU A 1 99 ? -16.464 2.152 15.252 1.00 94.19 99 GLU A N 1
ATOM 811 C CA . GLU A 1 99 ? -16.550 2.877 16.522 1.00 94.19 99 GLU A CA 1
ATOM 812 C C . GLU A 1 99 ? -17.746 2.400 17.345 1.00 94.19 99 GLU A C 1
ATOM 814 O O . GLU A 1 99 ? -17.588 2.054 18.511 1.00 94.19 99 GLU A O 1
ATOM 819 N N . THR A 1 100 ? -18.918 2.271 16.717 1.00 94.94 100 THR A N 1
ATOM 820 C CA . THR A 1 100 ? -20.126 1.762 17.381 1.00 94.94 100 THR A CA 1
ATOM 821 C C . THR A 1 100 ? -19.933 0.345 17.921 1.00 94.94 100 THR A C 1
ATOM 823 O O . THR A 1 100 ? -20.318 0.060 19.053 1.00 94.94 100 THR A O 1
ATOM 826 N N . VAL A 1 101 ? -19.299 -0.539 17.142 1.00 94.94 101 VAL A N 1
ATOM 827 C CA . VAL A 1 101 ? -18.999 -1.915 17.575 1.00 94.94 101 VAL A CA 1
ATOM 828 C C . VAL A 1 101 ? -18.043 -1.920 18.769 1.00 94.94 101 VAL A C 1
ATOM 830 O O . VAL A 1 101 ? -18.255 -2.655 19.732 1.00 94.94 101 VAL A O 1
ATOM 833 N N . TYR A 1 102 ? -16.999 -1.093 18.724 1.00 93.38 102 TYR A N 1
ATOM 834 C CA . TYR A 1 102 ? -16.022 -0.985 19.803 1.00 93.38 102 TYR A CA 1
ATOM 835 C C . TYR A 1 102 ? -16.612 -0.415 21.088 1.00 93.38 102 TYR A C 1
ATOM 837 O O . TYR A 1 102 ? -16.305 -0.926 22.161 1.00 93.38 102 TYR A O 1
ATOM 845 N N . GLU A 1 103 ? -17.473 0.593 20.990 1.00 93.06 103 GLU A N 1
ATOM 846 C CA . GLU A 1 103 ? -18.167 1.158 22.145 1.00 93.06 103 GLU A CA 1
ATOM 847 C C . GLU A 1 103 ? -19.107 0.136 22.791 1.00 93.06 103 GLU A C 1
ATOM 849 O O . GLU A 1 103 ? -19.032 -0.083 23.998 1.00 93.06 103 GLU A O 1
ATOM 854 N N . ALA A 1 104 ? -19.905 -0.584 21.995 1.00 94.25 104 ALA A N 1
ATOM 855 C CA . ALA A 1 104 ? -20.765 -1.649 22.509 1.00 94.25 104 ALA A CA 1
ATOM 856 C C . ALA A 1 104 ? -19.957 -2.757 23.210 1.00 94.25 104 ALA A C 1
ATOM 858 O O . ALA A 1 104 ? -20.299 -3.183 24.313 1.00 94.25 104 ALA A O 1
ATOM 859 N N . ALA A 1 105 ? -18.848 -3.192 22.604 1.00 93.88 105 ALA A N 1
ATOM 860 C CA . ALA A 1 105 ? -17.971 -4.201 23.191 1.00 93.88 105 ALA A CA 1
ATOM 861 C C . ALA A 1 105 ? -17.314 -3.714 24.495 1.00 93.88 105 ALA A C 1
ATOM 863 O O . ALA A 1 105 ? -17.197 -4.494 25.443 1.00 93.8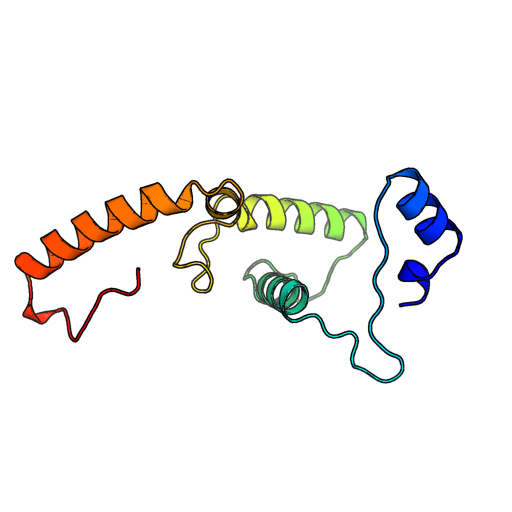8 105 ALA A O 1
ATOM 864 N N . ARG A 1 106 ? -16.930 -2.432 24.562 1.00 92.31 106 ARG A N 1
ATOM 865 C CA . ARG A 1 106 ? -16.363 -1.808 25.763 1.00 92.31 106 ARG A CA 1
ATOM 866 C C . ARG A 1 106 ? -17.388 -1.696 26.886 1.00 92.31 106 ARG A C 1
ATOM 868 O O . ARG A 1 106 ? -17.039 -1.953 28.030 1.00 92.31 106 ARG A O 1
ATOM 875 N N . CYS A 1 107 ? -18.638 -1.352 26.578 1.00 92.88 107 CYS A N 1
ATOM 876 C CA . CYS A 1 107 ? -19.715 -1.327 27.569 1.00 92.88 107 CYS A CA 1
ATOM 877 C C . CYS A 1 107 ? -19.980 -2.712 28.176 1.00 92.88 107 CYS A C 1
ATOM 879 O O . CYS A 1 107 ? -20.279 -2.800 29.362 1.00 92.88 107 CYS A O 1
ATOM 881 N N . LEU A 1 108 ? -19.856 -3.782 27.382 1.00 96.06 108 LEU A N 1
ATOM 882 C CA . LEU A 1 108 ? -20.054 -5.156 27.855 1.00 96.06 108 LEU A CA 1
ATOM 883 C C . LEU A 1 108 ? -18.902 -5.672 28.726 1.00 96.06 108 LEU A C 1
ATOM 885 O O . LEU A 1 108 ? -19.137 -6.484 29.613 1.00 96.06 108 LEU A O 1
ATOM 889 N N . HIS A 1 109 ? -17.671 -5.241 28.451 1.00 94.38 109 HIS A N 1
ATOM 890 C CA . HIS A 1 109 ? -16.464 -5.815 29.051 1.00 94.38 109 HIS A CA 1
ATOM 891 C C . HIS A 1 109 ? -15.398 -4.755 29.363 1.00 94.38 109 HIS A C 1
ATOM 893 O O . HIS A 1 109 ? -14.281 -4.849 28.850 1.00 94.38 109 HIS A O 1
ATOM 899 N N . PRO A 1 110 ? -15.699 -3.726 30.171 1.00 92.69 110 PRO A N 1
ATOM 900 C CA . PRO A 1 110 ? -14.803 -2.588 30.381 1.00 92.69 110 PRO A CA 1
ATOM 901 C C . PRO A 1 110 ? -13.400 -2.991 30.865 1.00 92.69 110 PRO A C 1
ATOM 903 O O . PRO A 1 110 ? -12.424 -2.326 30.525 1.00 92.69 110 PRO A O 1
ATOM 906 N N . GLU A 1 111 ? -13.271 -4.116 31.570 1.00 94.94 111 GLU A N 1
ATOM 907 C CA . GLU A 1 111 ? -12.010 -4.677 32.058 1.00 94.94 111 GLU A CA 1
ATOM 908 C C . GLU A 1 111 ? -10.985 -4.996 30.956 1.00 94.94 111 GLU A C 1
ATOM 910 O O . GLU A 1 111 ? -9.786 -5.033 31.229 1.00 94.94 111 GLU A O 1
ATOM 915 N N . ARG A 1 112 ? -11.421 -5.204 29.704 1.00 92.62 112 ARG A N 1
ATOM 916 C CA . ARG A 1 112 ? -10.518 -5.495 28.574 1.00 92.62 112 ARG A CA 1
ATOM 917 C C . ARG A 1 112 ? -9.961 -4.242 27.889 1.00 92.62 112 ARG A C 1
ATOM 919 O O . ARG A 1 112 ? -9.165 -4.371 26.958 1.00 92.62 112 ARG A O 1
ATOM 926 N N . TRP A 1 113 ? -10.359 -3.041 28.317 1.00 90.62 113 TRP A N 1
ATOM 927 C CA . TRP A 1 113 ? -9.931 -1.780 27.708 1.00 90.62 113 TRP A CA 1
ATOM 928 C C . TRP A 1 113 ? -9.087 -0.952 28.678 1.00 90.62 113 TRP A C 1
ATOM 930 O O . TRP A 1 113 ? -9.579 -0.438 29.675 1.00 90.62 113 TRP A O 1
ATOM 940 N N . SER A 1 114 ? -7.816 -0.744 28.331 1.00 85.94 114 SER A N 1
ATOM 941 C CA . SER A 1 114 ? -6.901 0.139 29.070 1.00 85.94 114 SER A CA 1
ATOM 942 C C . SER A 1 114 ? -6.943 1.603 28.608 1.00 85.94 114 SER A C 1
ATOM 944 O O . SER A 1 114 ? -6.325 2.465 29.229 1.00 85.94 114 SER A O 1
ATOM 946 N N . GLY A 1 115 ? -7.655 1.911 27.518 1.00 83.75 115 GLY A N 1
ATOM 947 C CA . GLY A 1 115 ? -7.692 3.255 26.945 1.00 83.75 115 GLY A CA 1
ATOM 948 C C . GLY A 1 115 ? -8.654 3.410 25.767 1.00 83.75 115 GLY A C 1
ATOM 949 O O . GLY A 1 115 ? -9.536 2.580 25.532 1.00 83.75 115 GLY A O 1
ATOM 950 N N . LYS A 1 116 ? -8.489 4.511 25.023 1.00 80.69 116 LYS A N 1
ATOM 951 C CA . LYS A 1 116 ? -9.284 4.799 23.819 1.00 80.69 116 LYS A CA 1
ATOM 952 C C . LYS A 1 116 ? -8.992 3.777 22.720 1.00 80.69 116 LYS A C 1
ATOM 954 O O . LYS A 1 116 ? -7.868 3.294 22.590 1.00 80.69 116 LYS A O 1
ATOM 959 N N . THR A 1 117 ? -9.999 3.470 21.910 1.00 77.31 117 THR A N 1
ATOM 960 C CA . THR A 1 117 ? -9.825 2.588 20.758 1.00 77.31 117 THR A CA 1
ATOM 961 C C . THR A 1 117 ? -9.041 3.298 19.655 1.00 77.31 117 THR A C 1
ATOM 963 O O . THR A 1 117 ? -9.236 4.483 19.392 1.00 77.31 117 THR A O 1
ATOM 966 N N . ASN A 1 118 ? -8.109 2.574 19.029 1.00 66.31 118 ASN A N 1
ATOM 967 C CA . ASN A 1 118 ? -7.327 3.084 17.904 1.00 66.31 118 ASN A CA 1
ATOM 968 C C . ASN A 1 118 ? -8.180 2.980 16.638 1.00 66.31 118 ASN A C 1
ATOM 970 O O . ASN A 1 118 ? -8.142 1.977 15.920 1.00 66.31 118 ASN A O 1
ATOM 974 N N . ASN A 1 119 ? -9.007 4.001 16.425 1.00 70.00 119 ASN A N 1
ATOM 975 C CA . ASN A 1 119 ? -9.913 4.106 15.293 1.00 70.00 119 ASN A CA 1
ATOM 976 C C . ASN A 1 119 ? -9.657 5.365 14.482 1.00 70.00 119 ASN A C 1
ATOM 978 O O . ASN A 1 119 ? -9.179 6.391 15.014 1.00 70.00 119 ASN A O 1
#

Organism: Salmonella enterica (NCBI:txid28901)

Foldseek 3Di:
DDVCVDPVNVVVCVVVVHDDDDDDPPDDPDDVVVVVVVVCQCPPPPHDPVDDPDPVRVVVSVVVVCVCQACPAFDVVLVGDGVVCPVVPVVVVVVVVVQVVVVVVCVVCVVVDPDDDSD